Protein AF-A0A9W3JH22-F1 (afdb_monomer)

Mean predicted aligned error: 12.34 Å

Sequence (85 aa):
MDKKYLVTVTPVQDNPKTQNKNSLSAADRKNIKVSPESLSKIKAICTMKDMKN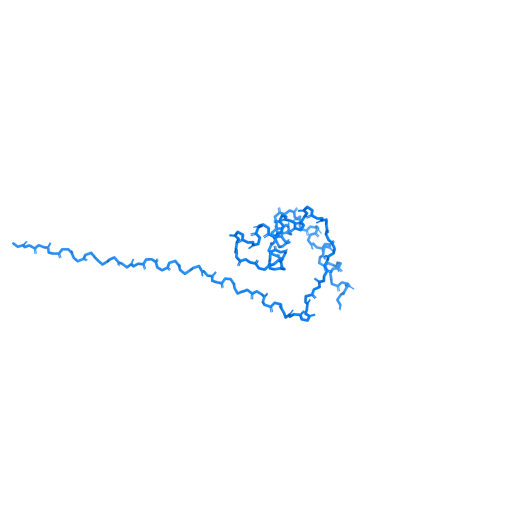YEFIDEILNFYITNKLNEREKHTLNDIISERK

Secondary structure (DSSP, 8-state):
-------------------------TTT-------HHHHHHHHHHHHHHT--HHHHHHHHHHHHHHHH--HHHHHHHHHHHHHT-

Structure (mmCIF, N/CA/C/O backbone):
data_AF-A0A9W3JH22-F1
#
_entry.id   AF-A0A9W3JH22-F1
#
loop_
_atom_site.group_PDB
_atom_site.id
_atom_site.type_symbol
_atom_site.label_atom_id
_atom_site.label_alt_id
_atom_site.label_comp_id
_atom_site.label_asym_id
_atom_site.label_entity_id
_atom_site.label_seq_id
_atom_site.pdbx_PDB_ins_code
_atom_site.Cartn_x
_atom_site.Cartn_y
_atom_site.Cartn_z
_atom_site.occupancy
_atom_site.B_iso_or_equiv
_atom_site.auth_seq_id
_atom_site.auth_comp_id
_atom_site.auth_asym_id
_atom_site.auth_atom_id
_atom_site.pdbx_PDB_model_num
ATOM 1 N N . MET A 1 1 ? -29.889 47.911 39.803 1.00 45.34 1 MET A N 1
ATOM 2 C CA . MET A 1 1 ? -29.675 48.014 38.339 1.00 45.34 1 MET A CA 1
ATOM 3 C C . MET A 1 1 ? -28.780 46.856 37.930 1.00 45.34 1 MET A C 1
ATOM 5 O O . MET A 1 1 ? -27.573 47.014 37.783 1.00 45.34 1 MET A O 1
ATOM 9 N N . ASP A 1 2 ? -29.377 45.671 37.851 1.00 48.72 2 ASP A N 1
ATOM 10 C CA . ASP A 1 2 ? -28.691 44.391 37.687 1.00 48.72 2 ASP A CA 1
ATOM 11 C C . ASP A 1 2 ? -28.359 44.146 36.216 1.00 48.72 2 ASP A C 1
ATOM 13 O O . ASP A 1 2 ? -29.234 43.881 35.390 1.00 48.72 2 ASP A O 1
ATOM 17 N N . LYS A 1 3 ? -27.077 44.265 35.869 1.00 54.12 3 LYS A N 1
ATOM 18 C CA . LYS A 1 3 ? -26.591 43.961 34.522 1.00 54.12 3 LYS A CA 1
ATOM 19 C C . LYS A 1 3 ? -26.507 42.443 34.371 1.00 54.12 3 LYS A C 1
ATOM 21 O O . LYS A 1 3 ? -25.569 41.813 34.852 1.00 54.12 3 LYS A O 1
ATOM 26 N N . LYS A 1 4 ? -27.503 41.854 33.708 1.00 53.75 4 LYS A N 1
ATOM 27 C CA . LYS A 1 4 ? -27.460 40.460 33.255 1.00 53.75 4 LYS A CA 1
ATOM 28 C C . LYS A 1 4 ? -26.481 40.365 32.084 1.00 53.75 4 LYS A C 1
ATOM 30 O O . LYS A 1 4 ? -26.784 40.832 30.990 1.00 53.75 4 LYS A O 1
ATOM 35 N N . TYR A 1 5 ? -25.305 39.791 32.317 1.00 55.03 5 TYR A N 1
ATOM 36 C CA . TYR A 1 5 ? -24.376 39.448 31.243 1.00 55.03 5 TYR A CA 1
ATOM 37 C C . TYR A 1 5 ? -24.887 38.189 30.541 1.00 55.03 5 TYR A C 1
ATOM 39 O O . TYR A 1 5 ? -24.903 37.105 31.120 1.00 55.03 5 TYR A O 1
ATOM 47 N N . LEU A 1 6 ? -25.341 38.344 29.300 1.00 55.66 6 LEU A N 1
ATOM 48 C CA . LEU A 1 6 ? -25.716 37.231 28.438 1.00 55.66 6 LEU A CA 1
ATOM 49 C C . LEU A 1 6 ? -24.435 36.664 27.806 1.00 55.66 6 LEU A C 1
ATOM 51 O O . LEU A 1 6 ? -23.996 37.122 26.754 1.00 55.66 6 LEU A O 1
ATOM 55 N N . VAL A 1 7 ? -23.799 35.701 28.476 1.00 57.81 7 VAL A N 1
ATOM 56 C CA . VAL A 1 7 ? -22.653 34.972 27.916 1.00 57.81 7 VAL A CA 1
ATOM 57 C C . VAL A 1 7 ? -23.188 33.965 26.901 1.00 57.81 7 VAL A C 1
ATOM 59 O O . VAL A 1 7 ? -23.727 32.921 27.258 1.00 57.81 7 VAL A O 1
ATOM 62 N N . THR A 1 8 ? -23.079 34.302 25.621 1.00 57.06 8 THR A N 1
ATOM 63 C CA . THR A 1 8 ? -23.378 33.392 24.513 1.00 57.06 8 THR A CA 1
ATOM 64 C C . THR A 1 8 ? -22.157 32.508 24.281 1.00 57.06 8 THR A C 1
ATOM 66 O O . THR A 1 8 ? -21.185 32.914 23.654 1.00 57.06 8 THR A O 1
ATOM 69 N N . VAL A 1 9 ? -22.185 31.294 24.833 1.00 62.56 9 VAL A N 1
ATOM 70 C CA . VAL A 1 9 ? -21.182 30.264 24.538 1.00 62.56 9 VAL A CA 1
ATOM 71 C C . VAL A 1 9 ? -21.593 29.590 23.233 1.00 62.56 9 VAL A C 1
ATOM 73 O O . VAL A 1 9 ? -22.436 28.697 23.223 1.00 62.56 9 VAL A O 1
ATOM 76 N N . THR A 1 10 ? -21.044 30.041 22.108 1.00 56.69 10 THR A N 1
ATOM 77 C CA . THR A 1 10 ? -21.112 29.269 20.861 1.00 56.69 10 THR A CA 1
ATOM 78 C C . THR A 1 10 ? -20.227 28.032 21.007 1.00 56.69 10 THR A C 1
ATOM 80 O O . THR A 1 10 ? -19.031 28.194 21.268 1.00 56.69 10 THR A O 1
ATOM 83 N N . PRO A 1 11 ? -20.758 26.806 20.849 1.00 57.53 11 PRO A N 1
ATOM 84 C CA . PRO A 1 11 ? -19.915 25.626 20.798 1.00 57.53 11 PRO A CA 1
ATOM 85 C C . PRO A 1 11 ? -19.027 25.732 19.557 1.00 57.53 11 PRO A C 1
ATOM 87 O O . PRO A 1 11 ? -19.518 25.917 18.442 1.00 57.53 11 PRO A O 1
ATOM 90 N N . VAL A 1 12 ? -17.712 25.653 19.761 1.00 53.47 12 VAL A N 1
ATOM 91 C CA . VAL A 1 12 ? -16.748 25.504 18.672 1.00 53.47 12 VAL A CA 1
ATOM 92 C C . VAL A 1 12 ? -17.040 24.156 18.029 1.00 53.47 12 VAL A C 1
ATOM 94 O O . VAL A 1 12 ? -16.728 23.101 18.575 1.00 53.47 12 VAL A O 1
ATOM 97 N N . GLN A 1 13 ? -17.720 24.197 16.889 1.00 48.81 13 GLN A N 1
ATOM 98 C CA . GLN A 1 13 ? -17.845 23.056 16.005 1.00 48.81 13 GLN A CA 1
ATOM 99 C C . GLN A 1 13 ? -16.476 22.884 15.345 1.00 48.81 13 GLN A C 1
ATOM 101 O O . GLN A 1 13 ? -16.213 23.418 14.267 1.00 48.81 13 GLN A O 1
ATOM 106 N N . ASP A 1 14 ? -15.578 22.174 16.028 1.00 45.72 14 ASP A N 1
ATOM 107 C CA . ASP A 1 14 ? -14.444 21.527 15.382 1.00 45.72 14 ASP A CA 1
ATOM 108 C C . ASP A 1 14 ? -15.040 20.506 14.415 1.00 45.72 14 ASP A C 1
ATOM 110 O O . ASP A 1 14 ? -15.239 19.342 14.744 1.00 45.72 14 ASP A O 1
ATOM 114 N N . ASN A 1 15 ? -15.419 20.963 13.223 1.00 50.88 15 ASN A N 1
ATOM 115 C CA . ASN A 1 15 ? -15.603 20.078 12.092 1.00 50.88 15 ASN A CA 1
ATOM 116 C C . ASN A 1 15 ? -14.187 19.638 11.713 1.00 50.88 15 ASN A C 1
ATOM 118 O O . ASN A 1 15 ? -13.481 20.435 11.078 1.00 50.88 15 ASN A O 1
ATOM 122 N N . PRO A 1 16 ? -13.729 18.412 12.050 1.00 51.50 16 PRO A N 1
ATOM 123 C CA . PRO A 1 16 ? -12.577 17.882 11.355 1.00 51.50 16 PRO A CA 1
ATOM 124 C C . PRO A 1 16 ? -12.982 17.916 9.888 1.00 51.50 16 PRO A C 1
ATOM 126 O O . PRO A 1 16 ? -13.975 17.292 9.510 1.00 51.50 16 PRO A O 1
ATOM 129 N N . LYS A 1 17 ? -12.287 18.722 9.075 1.00 45.38 17 LYS A N 1
ATOM 130 C CA . LYS A 1 17 ? -12.406 18.639 7.621 1.00 45.38 17 LYS A CA 1
ATOM 131 C C . LYS A 1 17 ? -12.266 17.161 7.308 1.00 45.38 17 LYS A C 1
ATOM 133 O O . LYS A 1 17 ? -11.176 16.611 7.449 1.00 45.38 17 LYS A O 1
ATOM 138 N N . THR A 1 18 ? -13.376 16.520 6.968 1.00 47.03 18 THR A N 1
ATOM 139 C CA . THR A 1 18 ? -13.412 15.163 6.462 1.00 47.03 18 THR A CA 1
ATOM 140 C C . THR A 1 18 ? -12.611 15.238 5.181 1.00 47.03 18 THR A C 1
ATOM 142 O O . THR A 1 18 ? -13.111 15.658 4.141 1.00 47.03 18 THR A O 1
ATOM 145 N N . GLN A 1 19 ? -11.310 14.964 5.286 1.00 51.94 19 GLN A N 1
ATOM 146 C CA . GLN A 1 19 ? -10.460 14.774 4.129 1.00 51.94 19 GLN A CA 1
ATOM 147 C C . GLN A 1 19 ? -11.190 13.728 3.305 1.00 51.94 19 GLN A C 1
ATOM 149 O O . GLN A 1 19 ? -11.449 12.632 3.807 1.00 51.94 19 GLN A O 1
ATOM 154 N N . ASN A 1 20 ? -11.652 14.138 2.120 1.00 48.06 20 ASN A N 1
ATOM 155 C CA . ASN A 1 20 ? -12.404 13.293 1.210 1.00 48.06 20 ASN A CA 1
ATOM 156 C C . ASN A 1 20 ? -11.659 11.967 1.124 1.00 48.06 20 ASN A C 1
ATOM 158 O O . ASN A 1 20 ? -10.551 11.917 0.592 1.0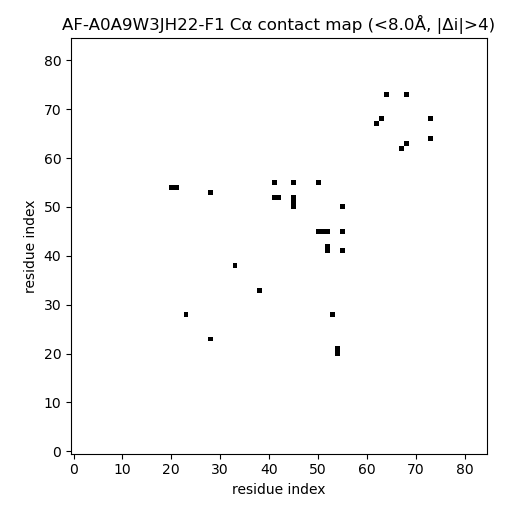0 48.06 20 ASN A O 1
ATOM 162 N N . LYS A 1 21 ? -12.222 10.919 1.736 1.00 55.69 21 LYS A N 1
ATOM 163 C CA . LYS A 1 21 ? -11.615 9.595 1.703 1.00 55.69 21 LYS A CA 1
ATOM 164 C C . LYS A 1 21 ? -11.561 9.235 0.230 1.00 55.69 21 LYS A C 1
ATOM 166 O O . LYS A 1 21 ? -12.615 9.136 -0.401 1.00 55.69 21 LYS A O 1
ATOM 171 N N . ASN A 1 22 ? -10.356 9.123 -0.325 1.00 58.50 22 ASN A N 1
ATOM 172 C CA . ASN A 1 22 ? -10.154 8.679 -1.696 1.00 58.50 22 ASN A CA 1
ATOM 173 C C . ASN A 1 22 ? -10.735 7.267 -1.786 1.00 58.50 22 ASN A C 1
ATOM 175 O O . ASN A 1 22 ? -10.113 6.277 -1.403 1.00 58.50 22 ASN A O 1
ATOM 179 N N . SER A 1 23 ? -12.000 7.190 -2.192 1.00 62.69 23 SER A N 1
ATOM 180 C CA . SER A 1 23 ? -12.749 5.948 -2.216 1.00 62.69 23 SER A CA 1
ATOM 181 C C . SER A 1 23 ? -12.322 5.172 -3.451 1.00 62.69 23 SER A C 1
ATOM 183 O O . SER A 1 23 ? -12.990 5.209 -4.479 1.00 62.69 23 SER A O 1
ATOM 185 N N . LEU A 1 24 ? -11.197 4.463 -3.344 1.00 71.50 24 LEU A N 1
ATOM 186 C CA . LEU A 1 24 ? -10.798 3.475 -4.338 1.00 71.50 24 LEU A CA 1
ATOM 187 C C . LEU A 1 24 ? -11.888 2.408 -4.437 1.00 71.50 24 LEU A C 1
ATOM 189 O O . LEU A 1 24 ? -12.283 1.805 -3.421 1.00 71.50 24 LEU A O 1
ATOM 193 N N . SER A 1 25 ? -12.366 2.171 -5.659 1.00 76.06 25 SER A N 1
ATOM 194 C CA . SER A 1 25 ? -13.316 1.098 -5.925 1.00 76.06 25 SER A CA 1
ATOM 195 C C . SER A 1 25 ? -12.677 -0.248 -5.574 1.00 76.06 25 SER A C 1
ATOM 197 O O . SER A 1 25 ? -11.453 -0.391 -5.546 1.00 76.06 25 SER A O 1
ATOM 199 N N . ALA A 1 26 ? -13.491 -1.262 -5.282 1.00 74.12 26 ALA A N 1
ATOM 200 C CA . ALA A 1 26 ? -12.957 -2.593 -5.001 1.00 74.12 26 ALA A CA 1
ATOM 201 C C . ALA A 1 26 ? -12.155 -3.168 -6.187 1.00 74.12 26 ALA A C 1
ATOM 203 O O . ALA A 1 26 ? -11.233 -3.945 -5.955 1.00 74.12 26 ALA A O 1
ATOM 204 N N . ALA A 1 27 ? -12.474 -2.759 -7.421 1.00 76.62 27 ALA A N 1
ATOM 205 C CA . ALA A 1 27 ? -11.811 -3.214 -8.641 1.00 76.62 27 ALA A CA 1
ATOM 206 C C . ALA A 1 27 ? -10.403 -2.616 -8.825 1.00 76.62 27 ALA A C 1
ATOM 208 O O . ALA A 1 27 ? -9.521 -3.274 -9.379 1.00 76.62 27 ALA A O 1
ATOM 209 N N . ASP A 1 28 ? -10.170 -1.405 -8.314 1.00 81.75 28 ASP A N 1
ATOM 210 C CA . ASP A 1 28 ? -8.885 -0.706 -8.460 1.00 81.75 28 ASP A CA 1
ATOM 211 C C . ASP A 1 28 ? -7.856 -1.142 -7.408 1.00 81.75 28 ASP A C 1
ATOM 213 O O . ASP A 1 28 ? -6.651 -0.936 -7.568 1.00 81.75 28 ASP A O 1
ATOM 217 N N . ARG A 1 29 ? -8.315 -1.784 -6.327 1.00 85.94 29 ARG A N 1
ATOM 218 C CA . ARG A 1 29 ? -7.454 -2.251 -5.235 1.00 85.94 29 ARG A CA 1
ATOM 219 C C . ARG A 1 29 ? -6.562 -3.396 -5.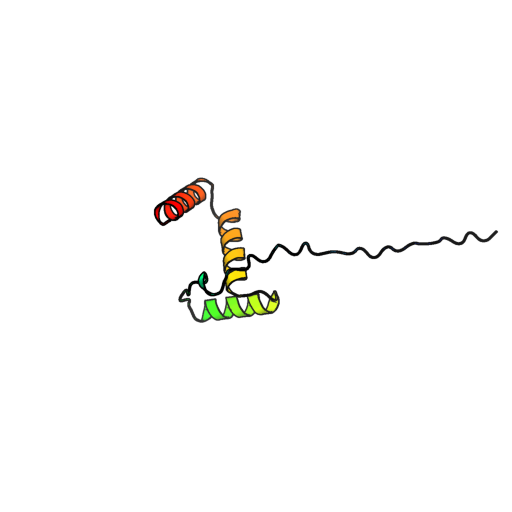707 1.00 85.94 29 ARG A C 1
ATOM 221 O O . ARG A 1 29 ? -7.019 -4.375 -6.296 1.00 85.94 29 ARG A O 1
ATOM 228 N N . LYS A 1 30 ? -5.272 -3.299 -5.387 1.00 87.62 30 LYS A N 1
ATOM 229 C CA . LYS A 1 30 ? -4.268 -4.330 -5.672 1.00 87.62 30 LYS A CA 1
ATOM 230 C C . LYS A 1 30 ? -3.784 -4.978 -4.380 1.00 87.62 30 LYS A C 1
ATOM 232 O O . LYS A 1 30 ? -3.736 -4.346 -3.329 1.00 87.62 30 LYS A O 1
ATOM 237 N N . ASN A 1 31 ? -3.418 -6.253 -4.473 1.00 89.31 31 ASN A N 1
ATOM 238 C CA . ASN A 1 31 ? -2.884 -7.013 -3.348 1.00 89.31 31 ASN A CA 1
ATOM 239 C C . ASN A 1 31 ? -1.357 -6.926 -3.329 1.00 89.31 31 ASN A C 1
ATOM 241 O O . ASN A 1 31 ? -0.714 -7.140 -4.356 1.00 89.31 31 ASN A O 1
ATOM 245 N N . ILE A 1 32 ? -0.786 -6.689 -2.148 1.00 89.25 32 ILE A N 1
ATOM 246 C CA . ILE A 1 32 ? 0.655 -6.779 -1.897 1.00 89.25 32 ILE A CA 1
ATOM 247 C C . ILE A 1 32 ? 0.924 -7.865 -0.854 1.00 89.25 32 ILE A C 1
ATOM 249 O O . ILE A 1 32 ? 0.179 -8.006 0.117 1.00 89.25 32 ILE A O 1
ATOM 253 N N . LYS A 1 33 ? 1.983 -8.654 -1.053 1.00 94.38 33 LYS A N 1
ATOM 254 C CA . LYS A 1 33 ? 2.458 -9.599 -0.036 1.00 94.38 33 LYS A CA 1
ATOM 255 C C . LYS A 1 33 ? 3.409 -8.860 0.900 1.00 94.38 33 LYS A C 1
ATOM 257 O O . LYS A 1 33 ? 4.332 -8.199 0.439 1.00 94.38 33 LYS A O 1
ATOM 262 N N . VAL A 1 34 ? 3.178 -8.983 2.202 1.00 93.56 34 VAL A N 1
ATOM 263 C CA . VAL A 1 34 ? 3.986 -8.357 3.258 1.00 93.56 34 VAL A CA 1
ATOM 264 C C . VAL A 1 34 ? 4.364 -9.396 4.307 1.00 93.56 34 VAL A C 1
ATOM 266 O O . VAL A 1 34 ? 3.753 -10.465 4.377 1.00 93.56 34 VAL A O 1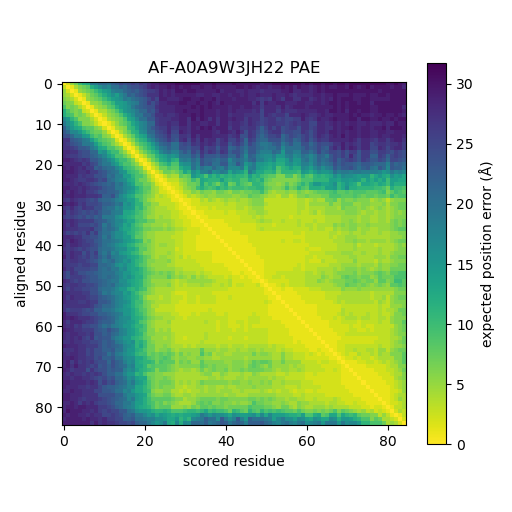
ATOM 269 N N . SER A 1 35 ? 5.366 -9.088 5.130 1.00 96.75 35 SER A N 1
ATOM 270 C CA . SER A 1 35 ? 5.721 -9.945 6.260 1.00 96.75 35 SER A CA 1
ATOM 271 C C . SER A 1 35 ? 4.585 -9.990 7.301 1.00 96.75 35 SER A C 1
ATOM 273 O O . SER A 1 35 ? 3.799 -9.037 7.406 1.00 96.75 35 SER A O 1
ATOM 275 N N . PRO A 1 36 ? 4.494 -11.062 8.111 1.00 95.56 36 PRO A N 1
ATOM 276 C CA . PRO A 1 36 ? 3.486 -11.163 9.169 1.00 95.56 36 PRO A CA 1
ATOM 277 C C . PRO A 1 36 ? 3.567 -10.015 10.182 1.00 95.56 36 PRO A C 1
ATOM 279 O O . PRO A 1 36 ? 2.544 -9.495 10.628 1.00 95.56 36 PRO A O 1
ATOM 282 N N . GLU A 1 37 ? 4.786 -9.583 10.509 1.00 96.69 37 GLU A N 1
ATOM 283 C CA . GLU A 1 37 ? 5.028 -8.482 11.438 1.00 96.69 37 GLU A CA 1
ATOM 284 C C . GLU A 1 37 ? 4.491 -7.153 10.886 1.00 96.69 37 GLU A C 1
ATOM 286 O O . GLU A 1 37 ? 3.768 -6.437 11.584 1.00 96.69 37 GLU A O 1
ATOM 291 N N . SER A 1 38 ? 4.776 -6.841 9.617 1.00 94.50 38 SER A N 1
ATOM 292 C CA . SER A 1 38 ? 4.257 -5.639 8.958 1.00 94.50 38 SER A CA 1
ATOM 293 C C . SER A 1 38 ? 2.732 -5.655 8.884 1.00 94.50 38 SER A C 1
ATOM 295 O O . SER A 1 38 ? 2.102 -4.641 9.178 1.00 94.50 38 SER A O 1
ATOM 297 N N . LEU A 1 39 ? 2.125 -6.803 8.561 1.00 94.31 39 LEU A N 1
ATOM 298 C CA . LEU A 1 39 ? 0.668 -6.948 8.546 1.00 94.31 39 LEU A CA 1
ATOM 299 C C . LEU A 1 39 ? 0.051 -6.662 9.920 1.00 94.31 39 LEU A C 1
ATOM 301 O O . LEU A 1 39 ? -0.967 -5.975 9.999 1.00 94.31 39 LEU A O 1
ATOM 305 N N . SER A 1 40 ? 0.662 -7.172 10.993 1.00 95.88 40 SER A N 1
ATOM 306 C CA . SER A 1 40 ? 0.200 -6.939 12.364 1.00 95.88 40 SER A CA 1
ATOM 307 C C . SER A 1 40 ? 0.248 -5.452 12.728 1.00 95.88 40 SER A C 1
ATOM 309 O O . SER A 1 40 ? -0.749 -4.898 13.192 1.00 95.88 40 SER A O 1
ATOM 311 N N . LYS A 1 41 ? 1.361 -4.772 12.413 1.00 95.12 41 LYS A N 1
ATOM 312 C CA . LYS A 1 41 ? 1.518 -3.324 12.638 1.00 95.12 41 LYS A CA 1
ATOM 313 C C . LYS A 1 41 ? 0.490 -2.506 11.856 1.00 95.12 41 LYS A C 1
ATOM 315 O O . LYS A 1 41 ? -0.145 -1.630 12.434 1.00 95.12 41 LYS A O 1
ATOM 320 N N . ILE A 1 42 ? 0.286 -2.820 10.573 1.00 94.50 42 ILE A N 1
ATO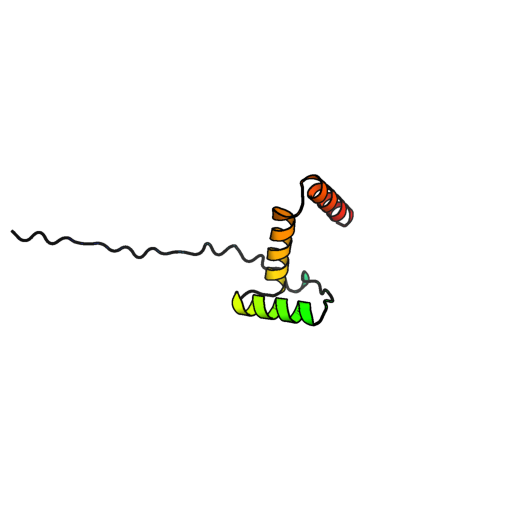M 321 C CA . ILE A 1 42 ? -0.716 -2.150 9.730 1.00 94.50 42 ILE A CA 1
ATOM 322 C C . ILE A 1 42 ? -2.103 -2.299 10.353 1.00 94.50 42 ILE A C 1
ATOM 324 O O . ILE A 1 42 ? -2.784 -1.299 10.554 1.00 94.50 42 ILE A O 1
ATOM 328 N N . LYS A 1 43 ? -2.501 -3.525 10.713 1.00 93.19 43 LYS A N 1
ATOM 329 C CA . LYS A 1 43 ? -3.811 -3.782 11.323 1.00 93.19 43 LYS A CA 1
ATOM 330 C C . LYS A 1 43 ? -3.989 -3.031 12.638 1.00 93.19 43 LYS A C 1
ATOM 332 O O . LYS A 1 43 ? -5.021 -2.401 12.820 1.00 93.19 43 LYS A O 1
ATOM 337 N N . ALA A 1 44 ? -2.997 -3.066 13.526 1.00 95.38 44 ALA A N 1
ATOM 338 C CA . ALA A 1 44 ? -3.067 -2.378 14.811 1.00 95.38 44 ALA A CA 1
ATOM 339 C C . ALA A 1 44 ? -3.279 -0.866 14.634 1.00 95.38 44 ALA A C 1
ATOM 341 O O . ALA A 1 44 ? -4.190 -0.298 15.231 1.00 95.38 44 ALA A O 1
ATOM 342 N N . ILE A 1 45 ? -2.498 -0.232 13.754 1.00 93.81 45 ILE A N 1
ATOM 343 C CA . ILE A 1 45 ? -2.617 1.206 13.478 1.00 93.81 45 ILE A CA 1
ATOM 344 C C . ILE A 1 45 ? -3.960 1.530 12.814 1.00 93.81 45 ILE A C 1
ATOM 346 O O . ILE A 1 45 ? -4.613 2.497 13.201 1.00 93.81 45 ILE A O 1
ATOM 350 N N . CYS A 1 46 ? -4.402 0.707 11.859 1.00 92.38 46 CYS A N 1
ATOM 351 C CA . CYS A 1 46 ? -5.683 0.890 11.178 1.00 92.38 46 CYS A CA 1
ATOM 352 C C . CYS A 1 46 ? -6.867 0.811 12.149 1.00 92.38 46 CYS A C 1
ATOM 354 O O . CYS A 1 46 ? -7.773 1.636 12.068 1.00 92.38 46 CYS A O 1
ATOM 356 N N . THR A 1 47 ? -6.824 -0.116 13.112 1.00 92.62 47 THR A N 1
ATOM 357 C CA . THR A 1 47 ? -7.820 -0.213 14.188 1.00 92.62 47 THR A CA 1
ATOM 358 C C . THR A 1 47 ? -7.796 1.018 15.094 1.00 92.62 47 THR A C 1
ATOM 360 O O . THR A 1 47 ? -8.851 1.526 15.454 1.00 92.62 47 THR A O 1
ATOM 363 N N . MET A 1 48 ? -6.611 1.526 15.453 1.00 93.12 48 MET A N 1
ATOM 364 C CA . MET A 1 48 ? -6.485 2.716 16.309 1.00 93.12 48 MET A CA 1
ATOM 365 C C . MET A 1 48 ? -7.006 3.993 15.642 1.00 93.12 48 MET A C 1
ATOM 367 O O . MET A 1 48 ? -7.509 4.878 16.328 1.00 93.12 48 MET A O 1
ATOM 371 N N . LYS A 1 49 ? -6.852 4.108 14.319 1.00 89.38 49 LYS A N 1
ATOM 372 C CA . LYS A 1 49 ? -7.226 5.295 13.539 1.00 89.38 49 LYS A CA 1
ATOM 373 C C . LYS A 1 49 ? -8.576 5.184 12.817 1.00 89.38 49 LYS A C 1
ATOM 375 O O . LYS A 1 49 ? -8.927 6.110 12.094 1.00 89.38 49 LYS A O 1
ATOM 380 N N . ASP A 1 50 ? -9.306 4.082 12.996 1.00 90.56 50 ASP A N 1
ATOM 381 C CA . ASP A 1 50 ? -10.554 3.771 12.277 1.00 90.56 50 ASP A CA 1
ATOM 382 C C . ASP A 1 50 ? -10.447 4.011 10.755 1.00 90.56 50 ASP A C 1
ATOM 384 O O . ASP A 1 50 ? -11.220 4.740 10.124 1.00 90.56 50 ASP A O 1
ATOM 388 N N . MET A 1 51 ? -9.409 3.425 10.157 1.00 89.00 51 MET A N 1
ATOM 389 C CA . MET A 1 51 ? -9.085 3.591 8.739 1.00 89.00 51 MET A CA 1
ATOM 390 C C . MET A 1 51 ? -8.879 2.246 8.054 1.00 89.00 51 MET A C 1
ATOM 392 O O . MET A 1 51 ? -8.478 1.261 8.675 1.00 89.00 51 MET A O 1
ATOM 396 N N . LYS A 1 52 ? -9.140 2.180 6.747 1.00 89.69 52 LYS A N 1
ATOM 397 C CA . LYS A 1 52 ? -8.913 0.946 5.986 1.00 89.69 52 LYS A CA 1
ATOM 398 C C . LYS A 1 52 ? -7.428 0.795 5.667 1.00 89.69 52 LYS A C 1
ATOM 400 O O . LYS A 1 52 ? -6.737 1.776 5.414 1.00 89.69 52 LYS A O 1
ATOM 405 N N . ASN A 1 53 ? -6.957 -0.450 5.568 1.00 90.94 53 ASN A N 1
ATOM 406 C CA . ASN A 1 53 ? -5.543 -0.746 5.306 1.00 90.94 53 ASN A CA 1
ATOM 407 C C . ASN A 1 53 ? -4.981 -0.010 4.082 1.00 90.94 53 ASN A C 1
ATOM 409 O O . ASN A 1 53 ? -3.868 0.491 4.142 1.00 90.94 53 ASN A O 1
ATOM 413 N N . TYR A 1 54 ? -5.730 0.063 2.979 1.00 88.25 54 TYR A N 1
ATOM 414 C CA . TYR A 1 54 ? -5.250 0.747 1.775 1.00 88.25 54 TYR A CA 1
ATOM 415 C C . TYR A 1 54 ? -5.171 2.270 1.963 1.00 88.25 54 TYR A C 1
ATOM 417 O O . TYR A 1 54 ? -4.211 2.872 1.507 1.00 88.25 54 TYR A O 1
ATOM 425 N N . GLU A 1 55 ? -6.107 2.876 2.704 1.00 88.62 55 GLU A N 1
ATOM 426 C CA . GLU A 1 55 ? -6.084 4.315 3.017 1.00 88.62 55 GLU A CA 1
ATOM 427 C C . GLU A 1 55 ? -4.853 4.654 3.866 1.00 88.62 55 GLU A C 1
ATOM 429 O O . GLU A 1 55 ? -4.186 5.657 3.631 1.00 88.62 55 GLU A O 1
ATOM 434 N N . PHE A 1 56 ? -4.508 3.777 4.814 1.00 91.50 56 PHE A N 1
ATOM 435 C CA . PHE A 1 56 ? -3.309 3.934 5.637 1.00 91.50 56 PHE A CA 1
ATOM 436 C C . PHE A 1 56 ? -2.024 3.830 4.826 1.00 91.50 56 PHE A C 1
ATOM 438 O O . PHE A 1 56 ? -1.102 4.623 5.019 1.00 91.50 56 PHE A O 1
ATOM 445 N N . ILE A 1 57 ? -1.963 2.858 3.916 1.00 91.62 57 ILE A N 1
ATOM 446 C CA . ILE A 1 57 ? -0.809 2.686 3.037 1.00 91.62 57 ILE A CA 1
ATOM 447 C C . ILE A 1 57 ? -0.642 3.907 2.120 1.00 91.62 57 ILE A C 1
ATOM 449 O O . ILE A 1 57 ? 0.478 4.389 1.975 1.00 91.62 57 ILE A O 1
ATOM 453 N N . ASP A 1 58 ? -1.727 4.465 1.582 1.00 89.69 58 ASP A N 1
ATOM 454 C CA . ASP A 1 58 ? -1.667 5.683 0.768 1.00 89.69 58 ASP A CA 1
ATOM 455 C C . ASP A 1 58 ? -1.193 6.899 1.586 1.00 89.69 58 ASP A C 1
ATOM 457 O O . ASP A 1 58 ? -0.340 7.666 1.132 1.00 89.69 58 ASP A O 1
ATOM 461 N N . GLU A 1 59 ? -1.696 7.071 2.814 1.00 90.62 59 GLU A N 1
ATOM 462 C CA . GLU A 1 59 ? -1.298 8.173 3.701 1.00 90.62 59 GLU A CA 1
ATOM 463 C C . GLU A 1 59 ? 0.191 8.091 4.068 1.00 90.62 59 GLU A C 1
ATOM 465 O O . GLU A 1 59 ? 0.918 9.080 3.938 1.00 90.62 59 GLU A O 1
ATOM 470 N N . ILE A 1 60 ? 0.675 6.912 4.478 1.00 91.69 60 ILE A N 1
ATOM 471 C CA . ILE A 1 60 ? 2.076 6.747 4.884 1.00 91.69 60 ILE A CA 1
ATOM 472 C C . ILE A 1 60 ? 3.034 6.844 3.690 1.00 91.69 60 ILE A C 1
ATOM 474 O O . ILE A 1 60 ? 4.134 7.377 3.843 1.00 91.69 60 ILE A O 1
ATOM 478 N N . LEU A 1 61 ? 2.621 6.393 2.498 1.00 91.44 61 LEU A N 1
ATOM 479 C CA . LEU A 1 61 ? 3.393 6.570 1.265 1.00 91.44 61 LEU A CA 1
ATOM 480 C C . LEU A 1 61 ? 3.515 8.051 0.906 1.00 91.44 61 LEU A C 1
ATOM 482 O O . LEU A 1 61 ? 4.628 8.532 0.695 1.00 91.44 61 LEU A O 1
ATOM 486 N N . ASN A 1 62 ? 2.408 8.798 0.914 1.00 90.44 62 ASN A N 1
ATOM 487 C CA . ASN A 1 62 ? 2.426 10.242 0.665 1.00 90.44 62 ASN A CA 1
ATOM 488 C C . ASN A 1 62 ? 3.272 10.991 1.700 1.00 90.44 62 ASN A C 1
ATOM 490 O O . ASN A 1 62 ? 4.035 11.898 1.350 1.00 90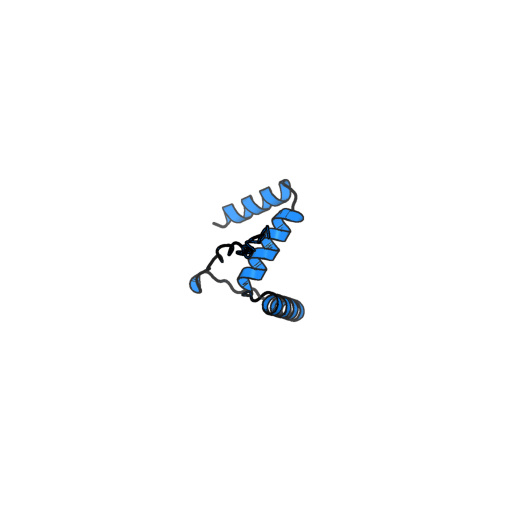.44 62 ASN A O 1
ATOM 494 N N . PHE A 1 63 ? 3.188 10.586 2.970 1.00 93.31 63 PHE A N 1
ATOM 495 C CA . PHE A 1 63 ? 4.028 11.127 4.032 1.00 93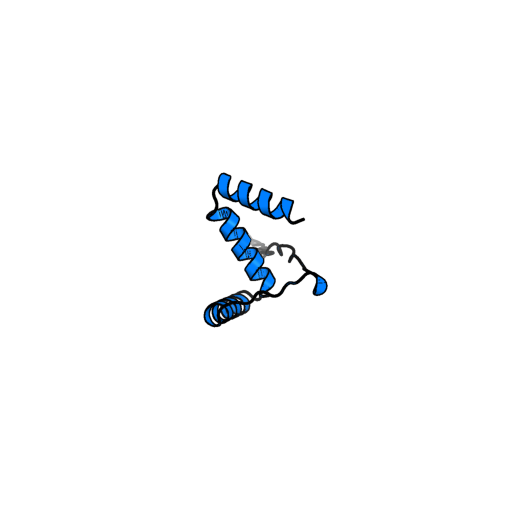.31 63 PHE A CA 1
ATOM 496 C C . PHE A 1 63 ? 5.513 10.851 3.772 1.00 93.31 63 PHE A C 1
ATOM 498 O O . PHE A 1 63 ? 6.331 11.765 3.894 1.00 93.31 63 PHE A O 1
ATOM 505 N N . TYR A 1 64 ? 5.871 9.625 3.387 1.00 93.69 64 TYR A N 1
ATOM 506 C CA . TYR A 1 64 ? 7.252 9.255 3.085 1.00 93.69 64 TYR A CA 1
ATOM 507 C C . TYR A 1 64 ? 7.790 10.032 1.879 1.00 93.69 64 TYR A C 1
ATOM 509 O O . TYR A 1 64 ? 8.851 10.645 1.977 1.00 93.69 64 TYR A O 1
ATOM 517 N N . ILE A 1 65 ? 7.030 10.101 0.781 1.00 91.62 65 ILE A N 1
ATOM 518 C CA . ILE A 1 65 ? 7.395 10.880 -0.412 1.00 91.62 65 ILE A CA 1
ATOM 519 C C . ILE A 1 65 ? 7.618 12.344 -0.036 1.00 91.62 65 ILE A C 1
ATOM 521 O O . ILE A 1 65 ? 8.637 12.926 -0.387 1.00 91.62 65 ILE A O 1
ATOM 525 N N . THR A 1 66 ? 6.706 12.943 0.725 1.00 92.19 66 THR A N 1
ATOM 526 C CA . THR A 1 66 ? 6.785 14.371 1.054 1.00 92.19 66 THR A CA 1
ATOM 527 C C . THR A 1 66 ? 7.970 14.689 1.963 1.00 92.19 66 THR A C 1
ATOM 529 O O . THR A 1 66 ? 8.696 15.643 1.678 1.00 92.19 66 THR A O 1
ATOM 532 N N . ASN A 1 67 ? 8.178 13.889 3.015 1.00 93.62 67 ASN A N 1
ATOM 533 C CA . ASN A 1 67 ? 9.097 14.208 4.113 1.00 93.62 67 ASN A CA 1
ATOM 534 C C . ASN A 1 67 ? 10.480 13.555 4.004 1.00 93.62 67 ASN A C 1
ATOM 536 O O . ASN A 1 67 ? 11.403 13.993 4.690 1.00 93.62 67 ASN A O 1
ATOM 540 N N . LYS A 1 68 ? 10.628 12.475 3.228 1.00 93.06 68 LYS A N 1
ATOM 541 C CA . LYS A 1 68 ? 11.890 11.723 3.130 1.00 93.06 68 LYS A CA 1
ATOM 542 C C . LYS A 1 68 ? 12.564 11.827 1.771 1.00 93.06 68 LYS A C 1
ATOM 544 O O . LYS A 1 68 ? 13.787 11.769 1.752 1.00 93.06 68 LYS A O 1
ATOM 549 N N . LEU A 1 69 ? 11.814 12.009 0.681 1.00 91.94 69 LEU A N 1
ATOM 550 C CA . LEU A 1 69 ? 12.414 12.145 -0.646 1.00 91.94 69 LEU A CA 1
ATOM 551 C C . LEU A 1 69 ? 12.790 13.600 -0.938 1.00 91.94 69 LEU A C 1
ATOM 553 O O . LEU A 1 69 ? 11.995 14.526 -0.734 1.00 91.94 69 LEU A O 1
ATOM 557 N N . ASN A 1 70 ? 13.989 13.788 -1.482 1.00 93.00 70 ASN A N 1
ATOM 558 C CA . ASN A 1 70 ? 14.419 15.063 -2.051 1.00 93.00 70 ASN A CA 1
ATOM 559 C C . ASN A 1 70 ? 13.836 15.281 -3.464 1.00 93.00 70 ASN A C 1
ATOM 561 O O . ASN A 1 70 ? 13.212 14.393 -4.044 1.00 93.00 70 ASN A O 1
ATOM 565 N N . GLU A 1 71 ? 14.012 16.478 -4.027 1.00 92.81 71 GLU A N 1
ATOM 566 C CA . GLU A 1 71 ? 13.445 16.840 -5.338 1.00 92.81 71 GLU A CA 1
ATOM 567 C C . GLU A 1 71 ? 13.902 15.916 -6.471 1.00 92.81 71 GLU A C 1
ATOM 569 O O . GLU A 1 71 ? 13.100 15.560 -7.333 1.00 92.81 71 GLU A O 1
ATOM 574 N N . ARG A 1 72 ? 15.162 15.469 -6.441 1.00 94.94 72 ARG A N 1
ATOM 575 C CA . ARG A 1 72 ? 15.706 14.559 -7.454 1.00 94.94 72 ARG A CA 1
ATOM 576 C C . ARG A 1 72 ? 15.054 13.183 -7.367 1.00 94.94 72 ARG A C 1
ATOM 578 O O . ARG A 1 72 ? 14.631 12.646 -8.381 1.00 94.94 72 ARG A O 1
ATOM 585 N N . GLU A 1 73 ? 14.930 12.636 -6.162 1.00 93.19 73 GLU A N 1
ATOM 586 C CA . GLU A 1 73 ? 14.275 11.343 -5.929 1.00 93.19 73 GLU A CA 1
ATOM 587 C C . GLU A 1 73 ? 12.788 11.387 -6.293 1.00 93.19 73 GLU A C 1
ATOM 589 O O . GLU A 1 73 ? 12.274 10.441 -6.887 1.00 93.19 73 GLU A O 1
ATOM 594 N N . LYS A 1 74 ? 12.102 12.499 -5.993 1.00 92.31 74 LYS A N 1
ATOM 595 C CA . LYS A 1 74 ? 10.713 12.735 -6.420 1.00 92.31 74 LYS A CA 1
ATOM 596 C C . LYS A 1 74 ? 10.590 12.772 -7.943 1.00 92.31 74 LYS A C 1
ATOM 598 O O . LYS A 1 74 ? 9.665 12.170 -8.479 1.00 92.31 74 LYS A O 1
ATOM 603 N N . HIS A 1 75 ? 11.516 13.441 -8.632 1.00 92.75 75 HIS A N 1
ATOM 604 C CA . HIS A 1 75 ? 11.540 13.481 -10.094 1.00 92.75 75 HIS A CA 1
ATOM 605 C C . HIS A 1 75 ? 11.729 12.080 -10.683 1.00 92.75 75 HIS A C 1
ATOM 607 O O . HIS A 1 75 ? 10.895 11.633 -11.461 1.00 92.75 75 HIS A O 1
ATOM 613 N N . THR A 1 76 ? 12.745 11.339 -10.230 1.00 93.75 76 THR A N 1
ATOM 614 C CA . THR A 1 76 ? 12.977 9.956 -10.676 1.00 93.75 76 THR A CA 1
ATOM 615 C C . THR A 1 76 ? 11.772 9.053 -10.408 1.00 93.75 76 THR A C 1
ATOM 617 O O . THR A 1 76 ? 11.412 8.238 -11.253 1.00 93.75 76 THR A O 1
ATOM 620 N N . LEU A 1 77 ? 11.115 9.195 -9.252 1.00 91.19 77 LEU A N 1
ATOM 621 C CA . LEU A 1 77 ? 9.899 8.444 -8.945 1.00 91.19 77 LEU A CA 1
ATOM 622 C C . LEU A 1 77 ? 8.776 8.741 -9.953 1.00 91.19 77 LEU A C 1
ATOM 624 O O . LEU A 1 77 ? 8.130 7.810 -10.434 1.00 91.19 77 LEU A O 1
ATOM 628 N N . ASN A 1 78 ? 8.554 10.015 -10.285 1.00 91.06 78 ASN A N 1
ATOM 629 C CA . ASN A 1 78 ? 7.526 10.425 -11.243 1.00 91.06 78 ASN A CA 1
ATOM 630 C C . ASN A 1 78 ? 7.817 9.935 -12.664 1.00 91.06 78 ASN A C 1
ATOM 632 O O . ASN A 1 78 ? 6.882 9.516 -13.350 1.00 91.06 78 ASN A O 1
ATOM 636 N N . ASP A 1 79 ? 9.082 9.940 -13.083 1.00 91.81 79 ASP A N 1
ATOM 637 C CA . ASP A 1 79 ? 9.496 9.418 -14.388 1.00 91.81 79 ASP A CA 1
ATOM 638 C C . ASP A 1 79 ? 9.166 7.921 -14.492 1.00 91.81 79 ASP A C 1
ATOM 640 O O . ASP A 1 79 ? 8.450 7.499 -15.398 1.00 91.81 79 ASP A O 1
ATOM 644 N N . ILE A 1 80 ? 9.563 7.130 -13.486 1.00 92.00 80 ILE A N 1
ATOM 645 C CA . ILE A 1 80 ? 9.306 5.680 -13.442 1.00 92.00 80 ILE A CA 1
ATOM 646 C C . ILE A 1 80 ? 7.803 5.366 -13.439 1.00 92.00 80 ILE A C 1
ATOM 648 O O . ILE A 1 80 ? 7.370 4.392 -14.056 1.00 92.00 80 ILE A O 1
ATOM 652 N N . ILE A 1 81 ? 6.997 6.144 -12.710 1.00 89.44 81 ILE A N 1
ATOM 653 C CA . ILE A 1 81 ? 5.540 5.948 -12.675 1.00 89.44 81 ILE A CA 1
ATOM 654 C C . ILE A 1 81 ? 4.916 6.312 -14.027 1.00 89.44 81 ILE A C 1
ATOM 656 O O . ILE A 1 81 ? 4.012 5.609 -14.478 1.00 89.44 81 ILE A O 1
ATOM 660 N N . SER A 1 82 ? 5.398 7.3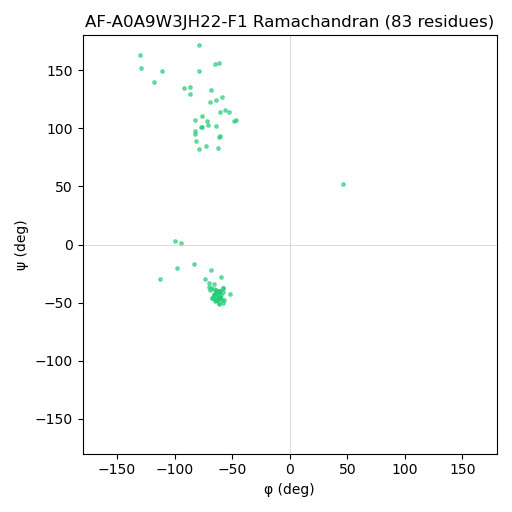75 -14.674 1.00 83.19 82 SER A N 1
ATOM 661 C CA . SER A 1 82 ? 4.883 7.842 -15.967 1.00 83.19 82 SER A CA 1
ATOM 662 C C . SER A 1 82 ? 5.201 6.871 -17.102 1.00 83.19 82 SER A C 1
ATOM 664 O O . SER A 1 82 ? 4.345 6.642 -17.946 1.00 83.19 82 SER A O 1
ATOM 666 N N . GLU A 1 83 ? 6.377 6.239 -17.091 1.00 75.56 83 GLU A N 1
ATOM 667 C CA . GLU A 1 83 ? 6.764 5.211 -18.072 1.00 75.56 83 GLU A CA 1
ATOM 668 C C . GLU A 1 83 ? 5.955 3.907 -17.953 1.00 75.56 83 GLU A C 1
ATOM 670 O O . GLU A 1 83 ? 5.887 3.126 -18.900 1.00 75.56 83 GLU A O 1
ATOM 675 N N . ARG A 1 84 ? 5.349 3.642 -16.787 1.00 65.56 84 ARG A N 1
ATOM 676 C CA . ARG A 1 84 ? 4.527 2.443 -16.539 1.00 65.56 84 ARG A CA 1
ATOM 677 C C . ARG A 1 84 ? 3.028 2.655 -16.767 1.00 65.56 84 ARG A C 1
ATOM 679 O O . ARG A 1 84 ? 2.261 1.727 -16.498 1.00 65.56 84 ARG A O 1
ATOM 686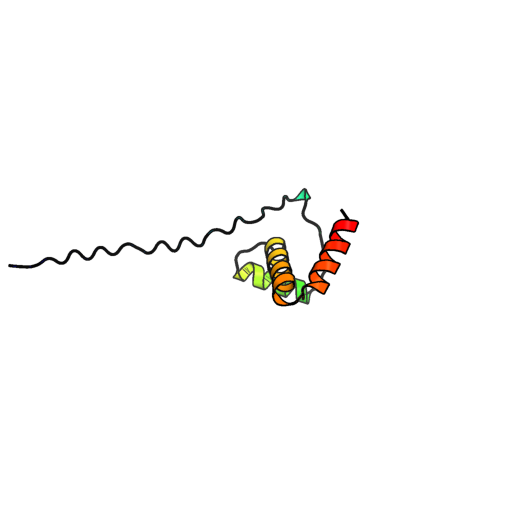 N N . LYS A 1 85 ? 2.613 3.853 -17.178 1.00 54.22 85 LYS A N 1
ATOM 687 C CA . LYS A 1 85 ? 1.211 4.229 -17.377 1.00 54.22 85 LYS A CA 1
ATOM 688 C C . LYS A 1 85 ? 0.807 4.102 -18.841 1.00 54.22 85 LYS A C 1
ATOM 690 O O . LYS A 1 85 ? -0.338 3.656 -19.064 1.00 54.22 85 LYS A O 1
#

Organism: NCBI:txid1218175

Foldseek 3Di:
DDDDDPPDDDPPPPPVPPPPQPPDDPVRDDDDDDDPVVVVVLVVVCVVVVHDSVSVVVVVVVVCCVPPDDPVRNVVVVVVVVVVD

pLDDT: mean 79.62, std 17.57, range [45.34, 96.75]

Solvent-accessible surface area (backbone atoms only — not comparable to full-atom values): 5657 Å² total; per-residue (Å²): 137,85,82,79,80,82,81,80,79,75,80,81,78,80,68,74,77,75,69,77,71,83,78,72,51,83,84,75,62,78,89,81,93,73,56,73,67,57,51,50,52,50,51,55,52,23,64,75,65,77,46,54,67,67,59,52,51,52,52,54,48,53,49,43,53,68,77,71,45,52,75,66,57,50,49,55,50,51,53,60,54,59,76,72,107

Radius of gyration: 21.89 Å; Cα contacts (8 Å, |Δi|>4): 17; chains: 1; bounding box: 45×59×56 Å